Protein AF-A0A3E0WFJ9-F1 (afdb_monomer_lite)

Structure (mmCIF, N/CA/C/O backbone):
data_AF-A0A3E0WFJ9-F1
#
_entry.id   AF-A0A3E0WFJ9-F1
#
loop_
_atom_site.group_PDB
_atom_site.id
_atom_site.type_symbol
_atom_site.label_atom_id
_atom_site.label_alt_id
_atom_site.label_comp_id
_atom_site.label_asym_id
_atom_site.label_entity_id
_atom_site.label_seq_id
_atom_site.pdbx_PDB_ins_code
_atom_site.Cartn_x
_atom_site.Cartn_y
_atom_site.Cartn_z
_atom_site.occupancy
_atom_site.B_iso_or_equiv
_atom_site.auth_seq_id
_atom_site.auth_comp_id
_atom_site.auth_asym_id
_atom_site.auth_atom_id
_atom_site.pdbx_PDB_model_num
ATOM 1 N N . MET A 1 1 ? 66.680 16.643 -42.375 1.00 36.66 1 MET A N 1
ATOM 2 C CA . MET A 1 1 ? 66.357 17.247 -41.067 1.00 36.66 1 MET A CA 1
ATOM 3 C C . MET A 1 1 ? 64.948 17.826 -41.182 1.00 36.66 1 MET A C 1
ATOM 5 O O . MET A 1 1 ? 64.798 18.970 -41.574 1.00 36.66 1 MET A O 1
ATOM 9 N N . ILE A 1 2 ? 63.916 16.991 -41.005 1.00 39.47 2 ILE A N 1
ATOM 10 C CA . ILE A 1 2 ? 62.503 17.398 -41.115 1.00 39.47 2 ILE A CA 1
ATOM 11 C C . ILE A 1 2 ? 61.962 17.464 -39.686 1.00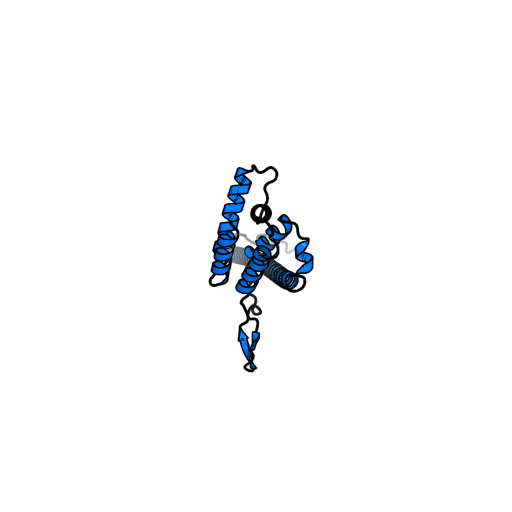 39.47 2 ILE 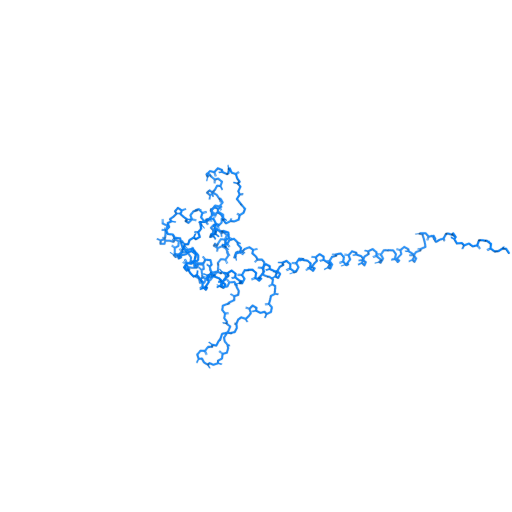A C 1
ATOM 13 O O . ILE A 1 2 ? 61.415 16.502 -39.159 1.00 39.47 2 ILE A O 1
ATOM 17 N N . GLN A 1 3 ? 62.235 18.583 -39.022 1.00 46.22 3 GLN A N 1
ATOM 18 C CA . GLN A 1 3 ? 61.393 19.071 -37.934 1.00 46.22 3 GLN A CA 1
ATOM 19 C C . GLN A 1 3 ? 60.364 20.020 -38.558 1.00 46.22 3 GLN A C 1
ATOM 21 O O . GLN A 1 3 ? 60.703 20.698 -39.522 1.00 46.22 3 GLN A O 1
ATOM 26 N N . GLN A 1 4 ? 59.174 20.101 -37.949 1.00 43.97 4 GLN A N 1
ATOM 27 C CA . GLN A 1 4 ? 57.951 20.808 -38.387 1.00 43.97 4 GLN A CA 1
ATOM 28 C C . GLN A 1 4 ? 57.045 19.889 -39.234 1.00 43.97 4 GLN A C 1
ATOM 30 O O . GLN A 1 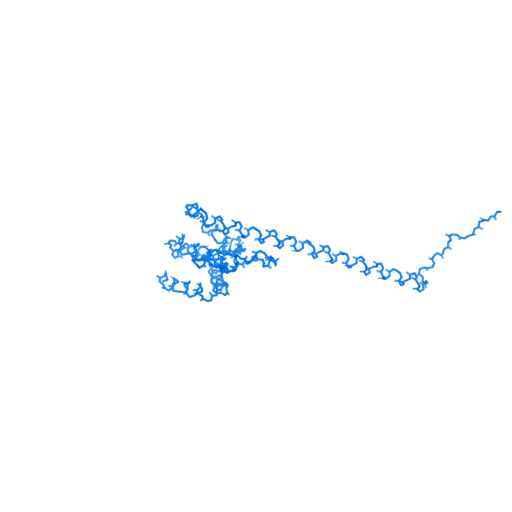4 ? 57.440 19.433 -40.294 1.00 43.97 4 GLN A O 1
ATOM 35 N N . SER A 1 5 ? 55.837 19.492 -38.826 1.00 37.53 5 SER A N 1
ATOM 36 C CA . SER A 1 5 ? 54.839 20.222 -38.042 1.00 37.53 5 SER A CA 1
ATOM 37 C C . SER A 1 5 ? 53.825 19.244 -37.430 1.00 37.53 5 SER A C 1
ATOM 39 O O . SER A 1 5 ? 52.915 18.788 -38.112 1.00 37.53 5 SER A O 1
ATOM 41 N N . TYR A 1 6 ? 53.950 18.947 -36.135 1.00 41.03 6 TYR A N 1
ATOM 42 C CA . TYR A 1 6 ? 52.874 18.351 -35.321 1.00 41.03 6 TYR A CA 1
ATOM 43 C C . TYR A 1 6 ? 52.354 19.368 -34.303 1.00 41.03 6 TYR A C 1
ATOM 45 O O . TYR A 1 6 ? 52.077 19.064 -33.147 1.00 41.03 6 TYR A O 1
ATOM 53 N N . SER A 1 7 ? 52.240 20.622 -34.721 1.00 46.94 7 SER A N 1
ATOM 54 C CA . SER A 1 7 ? 51.556 21.632 -33.938 1.00 46.94 7 SER A CA 1
ATOM 55 C C . SER A 1 7 ? 50.438 22.214 -34.781 1.00 46.94 7 SER A C 1
ATOM 57 O O . SER A 1 7 ? 50.586 22.460 -35.975 1.00 46.94 7 SER A O 1
ATOM 59 N N . ILE A 1 8 ? 49.323 22.482 -34.112 1.00 46.75 8 ILE A N 1
ATOM 60 C CA . ILE A 1 8 ? 48.147 23.177 -34.626 1.00 46.75 8 ILE A CA 1
ATOM 61 C C . ILE A 1 8 ? 47.097 22.274 -35.314 1.00 46.75 8 ILE A C 1
ATOM 63 O O . ILE A 1 8 ? 46.622 22.546 -36.416 1.00 46.75 8 ILE A O 1
ATOM 67 N N . PHE A 1 9 ? 46.578 21.289 -34.573 1.00 47.84 9 PHE A N 1
ATOM 68 C CA . PHE A 1 9 ? 45.157 20.937 -34.694 1.00 47.84 9 PHE A CA 1
ATOM 69 C C . PHE A 1 9 ? 44.349 22.171 -34.241 1.00 47.84 9 PHE A C 1
ATOM 71 O O . PHE A 1 9 ? 44.137 22.405 -33.049 1.00 47.84 9 PHE A O 1
ATOM 78 N N . ARG A 1 10 ? 43.999 23.061 -35.183 1.00 48.59 10 ARG A N 1
ATOM 79 C CA . ARG A 1 10 ? 43.244 24.289 -34.884 1.00 48.59 10 ARG A CA 1
ATOM 80 C C . ARG A 1 10 ? 41.864 23.894 -34.354 1.00 48.59 10 ARG A C 1
ATOM 82 O O . ARG A 1 10 ? 41.017 23.438 -35.113 1.00 48.59 10 ARG A O 1
ATOM 89 N N . ARG A 1 11 ? 41.602 24.174 -33.074 1.00 50.88 11 ARG A N 1
ATOM 90 C CA . ARG A 1 11 ? 40.283 24.050 -32.412 1.00 50.88 11 ARG A CA 1
ATOM 91 C C . ARG A 1 11 ? 39.138 24.838 -33.094 1.00 50.88 11 ARG A C 1
ATOM 93 O O . ARG A 1 11 ? 37.994 24.693 -32.688 1.00 50.88 11 ARG A O 1
ATOM 100 N N . ASN A 1 12 ? 39.426 25.624 -34.139 1.00 49.59 12 ASN A N 1
ATOM 101 C CA . ASN A 1 12 ? 38.478 26.474 -34.873 1.00 49.59 12 ASN A CA 1
ATOM 102 C C . ASN A 1 12 ? 38.196 26.024 -36.323 1.00 49.59 12 ASN A C 1
ATOM 104 O O . ASN A 1 12 ? 37.605 26.788 -37.083 1.00 49.59 12 ASN A O 1
ATOM 108 N N . VAL A 1 13 ? 38.600 24.818 -36.742 1.00 57.62 13 VAL A N 1
ATOM 109 C CA . VAL A 1 13 ? 38.160 24.280 -38.045 1.00 57.62 13 VAL A CA 1
ATOM 110 C C . VAL A 1 13 ? 36.696 23.825 -37.913 1.00 57.62 13 VAL A C 1
ATOM 112 O O . VAL A 1 13 ? 36.409 23.039 -37.007 1.00 57.62 13 VAL A O 1
ATOM 115 N N . PRO A 1 14 ? 35.767 24.266 -38.788 1.00 62.62 14 PRO A N 1
ATOM 116 C CA . PRO A 1 14 ? 34.336 23.952 -38.681 1.00 62.62 14 PRO A CA 1
ATOM 117 C C . PRO A 1 14 ? 34.036 22.456 -38.510 1.00 62.62 14 PRO A C 1
ATOM 119 O O . PRO A 1 14 ? 33.185 22.088 -37.705 1.00 62.62 14 PRO A O 1
ATOM 122 N N . ALA A 1 15 ? 34.797 21.594 -39.190 1.00 64.31 15 ALA A N 1
ATOM 123 C CA . ALA A 1 15 ? 34.674 20.141 -39.093 1.00 64.31 15 ALA A CA 1
ATOM 124 C C . ALA A 1 15 ? 35.053 19.580 -37.707 1.00 64.31 15 ALA A C 1
ATOM 126 O O . ALA A 1 15 ? 34.375 18.692 -37.200 1.00 64.31 15 ALA A O 1
ATOM 127 N N . VAL A 1 16 ? 36.090 20.125 -37.056 1.00 66.94 16 VAL A N 1
ATOM 128 C CA . VAL A 1 16 ? 36.518 19.705 -35.706 1.00 66.94 16 VAL A CA 1
ATOM 129 C C . VAL A 1 16 ? 35.499 20.154 -34.657 1.00 66.94 16 VAL A C 1
ATOM 131 O O . VAL A 1 16 ? 35.194 19.409 -33.730 1.00 66.94 16 VAL A O 1
ATOM 134 N N . ARG A 1 17 ? 34.915 21.347 -34.828 1.00 64.38 17 ARG A N 1
ATOM 135 C CA . ARG A 1 17 ? 33.847 21.852 -33.953 1.00 64.38 17 ARG A CA 1
ATOM 136 C C . ARG A 1 17 ? 32.567 21.026 -34.086 1.00 64.38 17 ARG A C 1
ATOM 138 O O . ARG A 1 17 ? 31.957 20.698 -33.075 1.00 64.38 17 ARG A O 1
ATOM 145 N N . LEU A 1 18 ? 32.194 20.663 -35.314 1.00 68.69 18 LEU A N 1
ATOM 146 C CA . LEU A 1 18 ? 31.042 19.807 -35.589 1.00 68.69 18 LEU A CA 1
ATOM 147 C C . LEU A 1 18 ? 31.228 18.407 -34.987 1.00 68.69 18 LEU A C 1
ATOM 149 O O . LEU A 1 18 ? 30.334 17.922 -34.304 1.00 68.69 18 LEU A O 1
ATOM 153 N N . ALA A 1 19 ? 32.401 17.792 -35.170 1.00 68.75 19 ALA A N 1
ATOM 154 C CA . ALA A 1 19 ? 32.720 16.495 -34.574 1.00 68.75 19 ALA A CA 1
ATOM 155 C C . ALA A 1 19 ? 3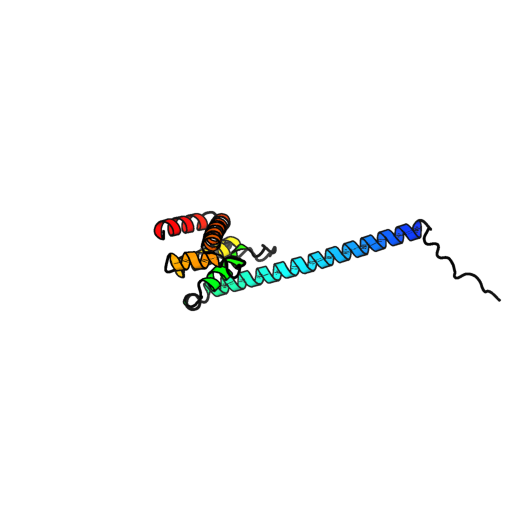2.681 16.532 -33.035 1.00 68.75 19 ALA A C 1
ATOM 157 O O . ALA A 1 19 ? 32.165 15.608 -32.413 1.00 68.75 19 ALA A O 1
ATOM 158 N N . HIS A 1 20 ? 33.164 17.618 -32.420 1.00 72.31 20 HIS A N 1
ATOM 159 C CA . HIS A 1 20 ? 33.112 17.807 -30.966 1.00 72.31 20 HIS A CA 1
ATOM 160 C C . HIS A 1 20 ? 31.678 17.943 -30.438 1.00 72.31 20 HIS A C 1
ATOM 162 O O . HIS A 1 20 ? 31.334 17.332 -29.431 1.00 72.31 20 HIS A O 1
ATOM 168 N N . GLU A 1 21 ? 30.821 18.704 -31.120 1.00 77.69 21 GLU A N 1
ATOM 169 C CA . GLU A 1 21 ? 29.407 18.845 -30.743 1.00 77.69 21 GLU A CA 1
ATOM 170 C C . GLU A 1 21 ? 28.609 17.549 -30.963 1.00 77.69 21 GLU A C 1
ATOM 172 O O . GLU A 1 21 ? 27.769 17.204 -30.133 1.00 77.69 21 GLU A O 1
ATOM 177 N N . ILE A 1 22 ? 28.908 16.783 -32.020 1.00 77.25 22 ILE A N 1
ATOM 178 C CA . ILE A 1 22 ? 28.348 15.436 -32.219 1.00 77.25 22 ILE A CA 1
ATOM 179 C C . ILE A 1 22 ? 28.798 14.503 -31.090 1.00 77.25 22 ILE A C 1
ATOM 181 O O . ILE A 1 22 ? 27.966 13.811 -30.511 1.00 77.25 22 ILE A O 1
ATOM 185 N N . GLY A 1 23 ? 30.085 14.526 -30.731 1.00 72.44 23 GLY A N 1
ATOM 186 C CA . GLY A 1 23 ? 30.631 13.728 -29.632 1.00 72.44 23 GLY A CA 1
ATOM 187 C C . GLY A 1 23 ? 29.964 14.039 -28.291 1.00 72.44 23 GLY A C 1
ATOM 188 O O . GLY A 1 23 ? 29.532 13.123 -27.600 1.00 72.44 23 GLY A O 1
ATOM 189 N N . LYS A 1 24 ? 29.787 15.323 -27.953 1.00 85.00 24 LYS A N 1
ATOM 190 C CA . LYS A 1 24 ? 29.065 15.740 -26.738 1.00 85.00 24 LYS A CA 1
ATOM 191 C C . LYS A 1 24 ? 27.617 15.266 -26.716 1.00 85.00 24 LYS A C 1
ATOM 193 O O . LYS A 1 24 ? 27.156 14.786 -25.690 1.00 85.00 24 LYS A O 1
ATOM 198 N N . ARG A 1 25 ? 26.898 15.404 -27.835 1.00 78.88 25 ARG A N 1
ATOM 199 C CA . ARG A 1 25 ? 25.506 14.940 -27.939 1.00 78.88 25 ARG A CA 1
ATOM 200 C C . ARG A 1 25 ? 25.410 13.421 -27.829 1.00 78.88 25 ARG A C 1
ATOM 202 O O . ARG A 1 25 ? 24.469 12.930 -27.223 1.00 78.88 25 ARG A O 1
ATOM 209 N N . GLY A 1 26 ? 26.383 12.696 -28.381 1.00 69.50 26 GLY A N 1
ATOM 210 C CA . GLY A 1 26 ? 26.488 11.246 -28.235 1.00 69.50 26 GLY A CA 1
ATOM 211 C C . GLY A 1 26 ? 26.705 10.824 -26.782 1.00 69.50 26 GLY A C 1
ATOM 212 O O . GLY A 1 26 ? 26.007 9.937 -26.310 1.00 69.50 26 GLY A O 1
ATOM 213 N N . ILE A 1 27 ? 27.607 11.496 -26.060 1.00 83.44 27 ILE A N 1
ATOM 214 C CA . ILE A 1 27 ? 27.834 11.245 -24.627 1.00 83.44 27 ILE A CA 1
ATOM 215 C C . ILE A 1 27 ? 26.568 11.546 -23.820 1.00 83.44 27 ILE A C 1
ATOM 217 O O . ILE A 1 27 ? 26.125 10.686 -23.072 1.00 83.44 27 ILE A O 1
ATOM 221 N N . ALA A 1 28 ? 25.931 12.698 -24.043 1.00 80.69 28 ALA A N 1
ATOM 222 C CA . ALA A 1 28 ? 24.693 13.052 -23.349 1.00 80.69 28 ALA A CA 1
ATOM 223 C C . ALA A 1 28 ? 23.568 12.030 -23.596 1.00 80.69 28 ALA A C 1
ATOM 225 O O . ALA A 1 28 ? 22.823 11.697 -22.681 1.00 80.69 28 ALA A O 1
ATOM 226 N N . LEU A 1 29 ? 23.452 11.500 -24.821 1.00 78.44 29 LEU A N 1
ATOM 227 C CA . LEU A 1 29 ? 22.480 10.453 -25.145 1.00 78.44 29 LEU A CA 1
ATOM 228 C C . LEU A 1 29 ? 22.773 9.145 -24.394 1.00 78.44 29 LEU A C 1
ATOM 230 O O . LEU A 1 29 ? 21.841 8.488 -23.942 1.00 78.44 29 LEU A O 1
ATOM 234 N N . LEU A 1 30 ? 24.048 8.768 -24.269 1.00 82.44 30 LEU A N 1
ATOM 235 C CA . LEU A 1 30 ? 24.455 7.582 -23.512 1.00 82.44 30 LEU A CA 1
ATOM 236 C C . LEU A 1 30 ? 24.190 7.756 -22.014 1.00 82.44 30 LEU A C 1
ATOM 238 O O . LEU A 1 30 ? 23.644 6.848 -21.404 1.00 82.44 30 LEU A O 1
ATOM 242 N N . GLU A 1 31 ? 24.480 8.932 -21.454 1.00 85.50 31 GLU A N 1
ATOM 243 C CA . GLU A 1 31 ? 24.159 9.262 -20.058 1.00 85.50 31 GLU A CA 1
ATOM 244 C C . GLU A 1 31 ? 22.648 9.158 -19.795 1.00 85.50 31 GLU A C 1
ATOM 246 O O . GLU A 1 31 ? 22.234 8.497 -18.848 1.00 85.50 31 GLU A O 1
ATOM 251 N N . HIS A 1 32 ? 21.808 9.699 -20.687 1.00 78.00 32 HIS A N 1
ATOM 252 C CA . HIS A 1 32 ? 20.348 9.566 -20.570 1.00 78.00 32 HIS A CA 1
ATOM 253 C C . HIS A 1 32 ? 19.876 8.112 -20.712 1.00 78.00 32 HIS A C 1
ATOM 255 O O . HIS A 1 32 ? 18.906 7.707 -20.072 1.00 78.00 32 HIS A O 1
ATOM 261 N N . ALA A 1 33 ? 20.527 7.317 -21.566 1.00 73.81 33 ALA A N 1
ATOM 262 C CA . ALA A 1 33 ? 20.199 5.905 -21.731 1.00 73.81 33 ALA A CA 1
ATOM 263 C C . ALA A 1 33 ? 20.570 5.085 -20.486 1.00 73.81 33 ALA A C 1
ATOM 265 O O . ALA A 1 33 ? 19.813 4.189 -20.108 1.00 73.81 33 ALA A O 1
ATOM 266 N N . ASP A 1 34 ? 21.692 5.404 -19.838 1.00 80.38 34 ASP A N 1
ATOM 267 C CA . ASP A 1 34 ? 22.095 4.787 -18.576 1.00 80.38 34 ASP A CA 1
ATOM 268 C C . ASP A 1 34 ? 21.141 5.185 -17.439 1.00 80.38 34 ASP A C 1
ATOM 270 O O . ASP A 1 34 ? 20.635 4.304 -16.748 1.00 80.38 34 ASP A O 1
ATOM 274 N N . GLU A 1 35 ? 20.791 6.468 -17.300 1.00 81.81 35 GLU A N 1
ATOM 275 C CA . GLU A 1 35 ? 19.786 6.932 -16.326 1.00 81.81 35 GLU A CA 1
ATOM 276 C C . GLU A 1 35 ? 18.428 6.242 -16.528 1.00 81.81 35 GLU A C 1
ATOM 278 O O . GLU A 1 35 ? 17.806 5.770 -15.572 1.00 81.81 35 GLU A O 1
ATOM 283 N N . PHE A 1 36 ? 17.984 6.123 -17.783 1.00 75.31 36 PHE A N 1
ATOM 284 C CA . PHE A 1 36 ? 16.764 5.397 -18.124 1.00 75.31 36 PHE A CA 1
ATOM 285 C C . PHE A 1 36 ? 16.861 3.913 -17.753 1.00 75.31 36 PHE A C 1
ATOM 287 O O . PHE A 1 36 ? 15.904 3.351 -17.218 1.00 75.31 36 PHE A O 1
ATOM 294 N N . ARG A 1 37 ? 18.003 3.265 -18.019 1.00 74.44 37 ARG A N 1
ATOM 295 C CA . ARG A 1 37 ? 18.223 1.854 -17.680 1.00 74.44 37 ARG A CA 1
ATOM 296 C C . ARG A 1 37 ? 18.151 1.627 -16.175 1.00 74.44 37 ARG A C 1
ATOM 298 O O . ARG A 1 37 ? 17.473 0.694 -15.757 1.00 74.44 37 ARG A O 1
ATOM 305 N N . GLU A 1 38 ? 18.831 2.451 -15.383 1.00 78.62 38 GLU A N 1
ATOM 306 C CA . GLU A 1 38 ? 18.813 2.339 -13.921 1.00 78.62 38 GLU A CA 1
ATOM 307 C C . GLU A 1 38 ? 17.394 2.561 -13.378 1.00 78.62 38 GLU A C 1
ATOM 309 O O . GLU A 1 38 ? 16.876 1.721 -12.646 1.00 78.62 38 GLU A O 1
ATOM 314 N N . SER A 1 39 ? 16.695 3.601 -13.849 1.00 73.06 39 SER A N 1
ATOM 315 C CA . SER A 1 39 ? 15.292 3.843 -13.485 1.00 73.06 39 SER A CA 1
ATOM 316 C C . SER A 1 39 ? 14.373 2.668 -13.852 1.00 73.06 39 SER A C 1
ATOM 318 O O . SER A 1 39 ? 13.492 2.282 -13.076 1.00 73.06 39 SER A O 1
ATOM 320 N N . TRP A 1 40 ? 14.583 2.053 -15.019 1.00 72.94 40 TRP A N 1
ATOM 321 C CA . TRP A 1 40 ? 13.823 0.880 -15.440 1.00 72.94 40 TRP A CA 1
ATOM 322 C C . TRP A 1 40 ? 14.113 -0.344 -14.560 1.00 72.94 40 TRP A C 1
ATOM 324 O O . TRP A 1 40 ? 13.173 -1.031 -14.155 1.00 72.94 40 TRP A O 1
ATOM 334 N N . LEU A 1 41 ? 15.382 -0.601 -14.222 1.00 74.75 41 LEU A N 1
ATOM 335 C CA . LEU A 1 41 ? 15.779 -1.692 -13.325 1.00 74.75 41 LEU A CA 1
ATOM 336 C C . LEU A 1 41 ? 15.167 -1.524 -11.930 1.00 74.75 41 LEU A C 1
ATOM 338 O O . LEU A 1 41 ? 14.561 -2.470 -11.421 1.00 74.75 41 LEU A O 1
ATOM 342 N N . ASP A 1 42 ? 15.236 -0.324 -11.356 1.00 76.19 42 ASP A N 1
ATOM 343 C CA . ASP A 1 42 ? 14.625 -0.007 -10.059 1.00 76.19 42 ASP A CA 1
ATOM 344 C C . ASP A 1 42 ? 13.112 -0.245 -10.073 1.00 76.19 42 ASP A C 1
ATOM 346 O O . ASP A 1 42 ? 12.538 -0.813 -9.135 1.00 76.19 42 ASP A O 1
ATOM 350 N N . THR A 1 43 ? 12.458 0.115 -11.179 1.00 70.38 43 THR A N 1
ATOM 351 C CA . THR A 1 43 ? 11.022 -0.108 -11.361 1.00 70.38 43 THR A CA 1
ATOM 352 C C . THR A 1 43 ? 10.693 -1.606 -11.425 1.00 70.38 43 THR A C 1
ATOM 354 O O . THR A 1 43 ? 9.722 -2.051 -10.811 1.00 70.38 43 THR A O 1
ATOM 357 N N . GLN A 1 44 ? 11.504 -2.411 -12.123 1.00 70.56 44 GLN A N 1
ATOM 358 C CA . GLN A 1 44 ? 11.312 -3.866 -12.209 1.00 70.56 44 GLN A CA 1
ATOM 359 C C . GLN A 1 44 ? 11.540 -4.567 -10.864 1.00 70.56 44 GLN A C 1
ATOM 361 O O . GLN A 1 44 ? 10.764 -5.450 -10.491 1.00 70.56 44 GLN A O 1
ATOM 366 N N . ILE A 1 45 ? 12.572 -4.167 -10.116 1.00 75.81 45 ILE A N 1
ATOM 367 C CA . ILE A 1 45 ? 12.849 -4.700 -8.774 1.00 75.81 45 ILE A CA 1
ATOM 368 C C . ILE A 1 45 ? 11.680 -4.390 -7.843 1.00 75.81 45 ILE A C 1
ATOM 370 O O . ILE A 1 45 ? 11.162 -5.291 -7.182 1.00 75.81 45 ILE A O 1
ATOM 374 N N . SER A 1 46 ? 11.218 -3.140 -7.844 1.00 69.94 46 SER A N 1
ATOM 375 C CA . SER A 1 46 ? 10.097 -2.714 -7.007 1.00 69.94 46 SER A CA 1
ATOM 376 C C . SER A 1 46 ? 8.813 -3.469 -7.370 1.00 69.94 46 SER A C 1
ATOM 378 O O . SER A 1 46 ? 8.101 -3.955 -6.491 1.00 69.94 46 SER A O 1
ATOM 380 N N . ALA A 1 47 ? 8.539 -3.657 -8.666 1.00 70.25 47 ALA A N 1
ATOM 381 C CA . ALA A 1 47 ? 7.395 -4.441 -9.128 1.00 70.25 47 ALA A CA 1
ATOM 382 C C . ALA A 1 47 ? 7.443 -5.902 -8.649 1.00 70.25 47 ALA A C 1
ATOM 384 O O . ALA A 1 47 ? 6.424 -6.436 -8.207 1.00 70.25 47 ALA A O 1
ATOM 385 N N . LYS A 1 48 ? 8.625 -6.532 -8.684 1.00 75.88 48 LYS A N 1
ATOM 386 C CA . LYS A 1 48 ? 8.833 -7.892 -8.166 1.00 75.88 48 LYS A CA 1
ATOM 387 C C . LYS A 1 48 ? 8.575 -7.973 -6.663 1.00 75.88 48 LYS A C 1
ATOM 389 O O . LYS A 1 48 ? 7.875 -8.878 -6.226 1.00 75.88 48 LYS A O 1
ATOM 394 N N . GLN A 1 49 ? 9.090 -7.017 -5.892 1.00 80.12 49 GLN A N 1
ATOM 395 C CA . GLN A 1 49 ? 8.897 -6.970 -4.439 1.00 80.12 49 GLN A CA 1
ATOM 396 C C . GLN A 1 49 ? 7.419 -6.843 -4.055 1.00 80.12 49 GLN A C 1
ATOM 398 O O . GLN A 1 49 ? 6.975 -7.499 -3.118 1.00 80.12 49 GLN A O 1
ATOM 403 N N . VAL A 1 50 ? 6.637 -6.051 -4.795 1.00 81.56 50 VAL A N 1
ATOM 404 C CA . VAL A 1 50 ? 5.184 -5.966 -4.579 1.00 81.56 50 VAL A CA 1
ATOM 405 C C . VAL A 1 50 ? 4.490 -7.284 -4.889 1.00 81.56 50 VAL A C 1
ATOM 407 O O . VAL A 1 50 ? 3.603 -7.683 -4.143 1.00 81.56 50 VAL A O 1
ATOM 410 N N . HIS A 1 51 ? 4.888 -7.978 -5.954 1.00 80.81 51 HIS A N 1
ATOM 411 C CA . HIS A 1 51 ? 4.319 -9.287 -6.267 1.00 80.81 51 HIS A CA 1
ATOM 412 C C . HIS A 1 51 ? 4.614 -10.306 -5.162 1.00 80.81 51 HIS A C 1
ATOM 414 O O . HIS A 1 51 ? 3.701 -10.957 -4.669 1.00 80.81 51 HIS A O 1
ATOM 420 N N . GLU A 1 52 ? 5.870 -10.375 -4.717 1.00 82.94 52 GLU A N 1
ATOM 421 C CA . GLU A 1 52 ? 6.287 -11.242 -3.613 1.00 82.94 52 GLU A CA 1
ATOM 422 C C . GLU A 1 52 ? 5.564 -10.892 -2.305 1.00 82.94 52 GLU A C 1
ATOM 424 O O . GLU A 1 52 ? 5.204 -11.791 -1.549 1.00 82.94 52 GLU A O 1
ATOM 429 N N . LEU A 1 53 ? 5.303 -9.605 -2.048 1.00 85.31 53 LEU A N 1
ATOM 430 C CA . LEU A 1 53 ? 4.509 -9.171 -0.900 1.00 85.31 53 LEU A CA 1
ATOM 431 C C . LEU A 1 53 ? 3.062 -9.662 -0.991 1.00 85.31 53 LEU A C 1
ATOM 433 O O . LEU A 1 53 ? 2.549 -10.188 -0.008 1.00 85.31 53 LEU A O 1
ATOM 437 N N . ILE A 1 54 ? 2.403 -9.493 -2.140 1.00 85.06 54 ILE A N 1
ATOM 438 C CA . ILE A 1 54 ? 1.024 -9.965 -2.338 1.00 85.06 54 ILE A CA 1
ATOM 439 C C . ILE A 1 54 ? 0.967 -11.482 -2.142 1.00 85.06 54 ILE A C 1
ATOM 441 O O . ILE A 1 54 ? 0.144 -11.966 -1.369 1.00 85.06 54 ILE A O 1
ATOM 445 N N . ASP A 1 55 ? 1.884 -12.221 -2.768 1.00 84.44 55 ASP A N 1
ATOM 446 C CA . ASP A 1 55 ? 1.955 -13.676 -2.634 1.00 84.44 55 ASP A CA 1
ATOM 447 C C . ASP A 1 55 ? 2.200 -14.097 -1.173 1.00 84.44 55 ASP A C 1
ATOM 449 O O . ASP A 1 55 ? 1.605 -15.060 -0.694 1.00 84.44 55 ASP A O 1
ATOM 453 N N . ALA A 1 56 ? 3.039 -13.368 -0.428 1.00 83.81 56 ALA A N 1
ATOM 454 C CA . ALA A 1 56 ? 3.277 -13.629 0.991 1.00 83.81 56 ALA A CA 1
ATOM 455 C C . ALA A 1 56 ? 2.038 -13.348 1.856 1.00 83.81 56 ALA A C 1
ATOM 457 O O . ALA A 1 56 ? 1.748 -14.126 2.769 1.00 83.81 56 ALA A O 1
ATOM 458 N N . ILE A 1 57 ? 1.299 -12.273 1.555 1.00 85.19 57 ILE A N 1
ATOM 459 C CA . ILE A 1 57 ? 0.043 -11.936 2.236 1.00 85.19 57 ILE A CA 1
ATOM 460 C C . ILE A 1 57 ? -0.986 -13.053 2.028 1.00 85.19 57 ILE A C 1
ATOM 462 O O . ILE A 1 57 ? -1.613 -13.502 2.986 1.00 85.19 57 ILE A O 1
ATOM 466 N N . GLU A 1 58 ? -1.117 -13.538 0.792 1.00 82.69 58 GLU A N 1
ATOM 467 C CA . GLU A 1 58 ? -2.043 -14.613 0.424 1.00 82.69 58 GLU A CA 1
ATOM 468 C C . GLU A 1 58 ? -1.626 -15.974 1.018 1.00 82.69 58 GLU A C 1
ATOM 470 O O . GLU A 1 58 ? -2.476 -16.750 1.459 1.00 82.69 58 GLU A O 1
ATOM 475 N N . ALA A 1 59 ? -0.325 -16.278 1.053 1.00 81.62 59 ALA A N 1
ATOM 476 C CA . ALA A 1 59 ? 0.183 -17.584 1.472 1.00 81.62 59 ALA A CA 1
ATOM 477 C C . ALA A 1 59 ? 0.254 -17.772 2.995 1.00 81.62 59 ALA A C 1
ATOM 479 O O . ALA A 1 59 ? 0.155 -18.907 3.469 1.00 81.62 59 ALA A O 1
ATOM 480 N N . GLN A 1 60 ? 0.465 -16.701 3.771 1.00 79.25 60 GLN A N 1
ATOM 481 C CA . GLN A 1 60 ? 0.665 -16.796 5.225 1.00 79.25 60 GLN A CA 1
ATOM 482 C C . GLN A 1 60 ? -0.221 -15.844 6.056 1.00 79.25 60 GLN A C 1
ATOM 484 O O . GLN A 1 60 ? 0.302 -15.061 6.857 1.00 79.25 60 GLN A O 1
ATOM 489 N N . PRO A 1 61 ? -1.562 -15.978 5.987 1.00 76.75 61 PRO A N 1
ATOM 490 C CA . PRO A 1 61 ? -2.511 -15.196 6.788 1.00 76.75 61 PRO A CA 1
ATOM 491 C C . PRO A 1 61 ? -2.186 -15.122 8.285 1.00 76.75 61 PRO A C 1
ATOM 493 O O . PRO A 1 61 ? -2.333 -14.078 8.914 1.00 76.75 61 PRO A O 1
ATOM 496 N N . SER A 1 62 ? -1.718 -16.227 8.872 1.00 78.44 62 SER A N 1
ATOM 497 C CA . SER A 1 62 ? -1.481 -16.337 10.314 1.00 78.44 62 SER A CA 1
ATOM 498 C C . SER A 1 62 ? -0.309 -15.498 10.817 1.00 78.44 62 SER A C 1
ATOM 500 O O . SER A 1 62 ? -0.313 -15.099 11.978 1.00 78.44 62 SER A O 1
ATOM 502 N N . VAL A 1 63 ? 0.702 -15.251 9.978 1.00 78.81 63 VAL A N 1
ATOM 503 C CA . VAL A 1 63 ? 1.881 -14.453 10.357 1.00 78.81 63 VAL A CA 1
ATOM 504 C C . VAL A 1 63 ? 1.508 -12.978 10.469 1.00 78.81 63 VAL A C 1
ATOM 506 O O . VAL A 1 63 ? 2.007 -12.277 11.348 1.00 78.81 63 VAL A O 1
ATOM 509 N N . LEU A 1 64 ? 0.573 -12.531 9.632 1.00 82.81 64 LEU A N 1
ATOM 510 C CA . LEU A 1 64 ? 0.124 -11.145 9.586 1.00 82.81 64 LEU A CA 1
ATOM 511 C C . LEU A 1 64 ? -0.584 -10.695 10.872 1.00 82.81 64 LEU A C 1
ATOM 513 O O . LEU A 1 64 ? -0.537 -9.516 11.204 1.00 82.81 64 LEU A O 1
ATOM 517 N N . ASN A 1 65 ? -1.144 -11.628 11.649 1.00 80.31 65 ASN A N 1
ATOM 518 C CA . ASN A 1 65 ? -1.747 -11.344 12.959 1.00 80.31 65 ASN A CA 1
ATOM 519 C C . ASN A 1 65 ? -0.740 -10.841 14.009 1.00 80.31 65 ASN A C 1
ATOM 521 O O . ASN A 1 65 ? -1.143 -10.344 15.057 1.00 80.31 65 ASN A O 1
ATOM 525 N N . TYR A 1 66 ? 0.562 -11.008 13.765 1.00 82.31 66 TYR A N 1
ATOM 526 C CA . TYR A 1 66 ? 1.625 -10.542 14.659 1.00 82.31 66 TYR A CA 1
ATOM 527 C C . TYR A 1 66 ? 2.287 -9.250 14.170 1.00 82.31 66 TYR A C 1
ATOM 529 O O . TYR A 1 66 ? 3.219 -8.756 14.809 1.00 82.31 66 TYR A O 1
ATOM 537 N N . CYS A 1 67 ? 1.851 -8.708 13.031 1.00 86.25 67 CYS A N 1
ATOM 538 C CA . CYS A 1 67 ? 2.389 -7.463 12.506 1.00 86.25 67 CYS A CA 1
ATOM 539 C C . CYS A 1 67 ? 1.946 -6.280 13.368 1.00 86.25 67 CYS A C 1
ATOM 541 O O . CYS A 1 67 ? 0.798 -6.184 13.787 1.00 86.25 67 CYS A O 1
ATOM 543 N N . THR A 1 68 ? 2.866 -5.345 13.604 1.00 89.50 68 THR A N 1
ATOM 544 C CA . THR A 1 68 ? 2.519 -4.080 14.255 1.00 89.50 68 THR A CA 1
ATOM 545 C C . THR A 1 68 ? 1.704 -3.191 13.309 1.00 89.50 68 THR A C 1
ATOM 547 O O . THR A 1 68 ? 1.872 -3.303 12.087 1.00 89.50 68 THR A O 1
ATOM 550 N N . PRO A 1 69 ? 0.915 -2.241 13.842 1.00 90.00 69 PRO A N 1
ATOM 551 C CA . PRO A 1 69 ? 0.235 -1.221 13.040 1.00 90.00 69 PRO A CA 1
ATOM 552 C C . PRO A 1 69 ? 1.179 -0.507 12.065 1.00 90.00 69 PRO A C 1
ATOM 554 O O . PRO A 1 69 ? 0.861 -0.330 10.891 1.00 90.00 69 PRO A O 1
ATOM 557 N N . GLU A 1 70 ? 2.399 -0.191 12.513 1.00 89.00 70 GLU A N 1
ATOM 558 C CA . GLU A 1 70 ? 3.442 0.378 11.656 1.00 89.00 70 GLU A CA 1
ATOM 559 C C . GLU A 1 70 ? 3.799 -0.532 10.473 1.00 89.00 70 GLU A C 1
ATOM 561 O O . GLU A 1 70 ? 3.928 -0.066 9.340 1.00 89.00 70 GLU A O 1
ATOM 566 N N . THR A 1 71 ? 3.966 -1.833 10.719 1.00 89.88 71 THR A N 1
ATOM 567 C CA . THR A 1 71 ? 4.315 -2.799 9.670 1.00 89.88 71 THR A CA 1
ATOM 568 C C . THR A 1 71 ? 3.197 -2.888 8.635 1.00 89.88 71 THR A C 1
ATOM 570 O O . THR A 1 71 ? 3.469 -2.869 7.436 1.00 89.88 71 THR A O 1
ATOM 573 N N . ILE A 1 72 ? 1.939 -2.916 9.086 1.00 89.44 72 ILE A N 1
ATOM 574 C CA . ILE A 1 72 ? 0.763 -2.921 8.209 1.00 89.44 72 ILE A CA 1
ATOM 575 C C . ILE A 1 72 ? 0.699 -1.630 7.382 1.00 89.44 72 ILE A C 1
ATOM 577 O O . ILE A 1 72 ? 0.572 -1.700 6.159 1.00 89.44 72 ILE A O 1
ATOM 581 N N . GLY A 1 73 ? 0.888 -0.463 8.007 1.00 90.25 73 GLY A N 1
ATOM 582 C CA . GLY A 1 73 ? 0.925 0.828 7.311 1.00 90.25 73 GLY A CA 1
ATOM 583 C C . GLY A 1 73 ? 2.020 0.896 6.241 1.00 90.25 73 GLY A C 1
ATOM 584 O O . GLY A 1 73 ? 1.776 1.341 5.118 1.00 90.25 73 GLY A O 1
ATOM 585 N N . ARG A 1 74 ? 3.213 0.360 6.529 1.00 89.56 74 ARG A N 1
ATOM 586 C CA . ARG A 1 74 ? 4.307 0.260 5.548 1.00 89.56 74 ARG A CA 1
ATOM 587 C C . ARG A 1 74 ? 3.980 -0.691 4.397 1.00 89.56 74 ARG A C 1
ATOM 589 O O . ARG A 1 74 ? 4.291 -0.362 3.255 1.00 89.56 74 ARG A O 1
ATOM 596 N N . MET A 1 75 ? 3.347 -1.835 4.665 1.00 90.44 75 MET A N 1
ATOM 597 C CA . MET A 1 75 ? 2.905 -2.758 3.611 1.00 90.44 75 MET A CA 1
ATOM 598 C C . MET A 1 75 ? 1.890 -2.087 2.681 1.00 90.44 75 MET A C 1
ATOM 600 O O . ME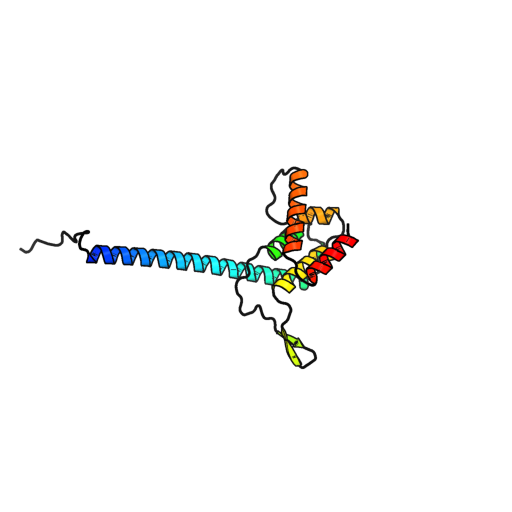T A 1 75 ? 2.079 -2.115 1.467 1.00 90.44 75 MET A O 1
ATOM 604 N N . ILE A 1 76 ? 0.883 -1.406 3.237 1.00 91.31 76 ILE A N 1
ATOM 605 C CA . ILE A 1 76 ? -0.107 -0.641 2.462 1.00 91.31 76 ILE A CA 1
ATOM 606 C C . ILE A 1 76 ? 0.581 0.453 1.637 1.00 91.31 76 ILE A C 1
ATOM 608 O O . ILE A 1 76 ? 0.314 0.588 0.445 1.00 91.31 76 ILE A O 1
ATOM 612 N N . TYR A 1 77 ? 1.533 1.182 2.226 1.00 89.88 77 TYR A N 1
ATOM 613 C CA . TYR A 1 77 ? 2.291 2.205 1.508 1.00 89.88 77 TYR A CA 1
ATOM 614 C C . TYR A 1 77 ? 3.037 1.639 0.291 1.00 89.88 77 TYR A C 1
ATOM 616 O O . TYR A 1 77 ? 2.967 2.235 -0.785 1.00 89.88 77 TYR A O 1
ATOM 624 N N . MET A 1 78 ? 3.711 0.489 0.423 1.00 86.38 78 MET A N 1
ATOM 625 C CA . MET A 1 78 ? 4.375 -0.172 -0.712 1.00 86.38 78 MET A CA 1
ATOM 626 C C . MET A 1 78 ? 3.355 -0.643 -1.756 1.00 86.38 78 MET A C 1
ATOM 628 O O . MET A 1 78 ? 3.529 -0.407 -2.953 1.00 86.38 78 MET A O 1
ATOM 632 N N . LEU A 1 79 ? 2.244 -1.237 -1.309 1.00 88.12 79 LEU A N 1
ATOM 633 C CA . LEU A 1 79 ? 1.155 -1.659 -2.188 1.00 88.12 79 LEU A CA 1
ATOM 634 C C . LEU A 1 79 ? 0.511 -0.490 -2.933 1.00 88.12 79 LEU A C 1
ATOM 636 O O . LEU A 1 79 ? 0.048 -0.716 -4.038 1.00 88.12 79 LEU A O 1
ATOM 640 N N . MET A 1 80 ? 0.529 0.740 -2.428 1.00 86.62 80 MET A N 1
ATOM 641 C CA . MET A 1 80 ? -0.018 1.905 -3.140 1.00 86.62 80 MET A CA 1
ATOM 642 C C . MET A 1 80 ? 1.011 2.612 -4.031 1.00 86.62 80 MET A C 1
ATOM 644 O O . MET A 1 80 ? 0.694 3.009 -5.147 1.00 86.62 80 MET A O 1
ATOM 648 N N . ASN A 1 81 ? 2.253 2.764 -3.562 1.00 81.00 81 ASN A N 1
ATOM 649 C CA . ASN A 1 81 ? 3.200 3.731 -4.136 1.00 81.00 81 ASN A CA 1
ATOM 650 C C . ASN A 1 81 ? 4.269 3.125 -5.054 1.00 81.00 81 ASN A C 1
ATOM 652 O O . ASN A 1 81 ? 5.045 3.859 -5.664 1.00 81.00 81 ASN A O 1
ATOM 656 N N . THR A 1 82 ? 4.342 1.802 -5.187 1.00 73.44 82 THR A N 1
ATOM 657 C CA . THR A 1 82 ? 5.248 1.192 -6.164 1.00 73.44 82 THR A CA 1
ATOM 658 C C . THR A 1 82 ? 4.716 1.365 -7.585 1.00 73.44 82 THR A C 1
ATOM 660 O O . THR A 1 82 ? 3.580 0.986 -7.877 1.00 73.44 82 THR A O 1
ATOM 663 N N . GLY A 1 83 ? 5.559 1.904 -8.469 1.00 60.62 83 GLY A N 1
ATOM 664 C CA . GLY A 1 83 ? 5.223 2.129 -9.870 1.00 60.62 83 GLY A CA 1
ATOM 665 C C . GLY A 1 83 ? 4.842 0.852 -10.624 1.00 60.62 83 GLY A C 1
ATOM 666 O O . GLY A 1 83 ? 5.352 -0.251 -10.371 1.00 60.62 83 GLY A O 1
ATOM 667 N N . ASP A 1 84 ? 3.957 1.028 -11.599 1.00 56.50 84 ASP A N 1
ATOM 668 C CA . ASP A 1 84 ? 3.572 0.002 -12.560 1.00 56.50 84 ASP A CA 1
ATOM 669 C C . ASP A 1 84 ? 4.702 -0.169 -13.575 1.00 56.50 84 ASP A C 1
ATOM 671 O O . ASP A 1 84 ? 4.656 0.309 -14.707 1.00 56.50 84 ASP A O 1
ATOM 675 N N . GLY A 1 85 ? 5.781 -0.830 -13.152 1.00 50.31 85 GLY A N 1
ATOM 676 C CA . GLY A 1 85 ? 6.753 -1.358 -14.098 1.00 50.31 85 GLY A CA 1
ATOM 677 C C . GLY A 1 85 ? 6.012 -2.212 -15.107 1.00 50.31 85 GLY A C 1
ATOM 678 O O . GLY A 1 85 ? 5.428 -3.219 -14.714 1.00 50.31 85 GLY A O 1
ATOM 679 N N . TRP A 1 86 ? 6.003 -1.780 -16.368 1.00 39.34 86 TRP A N 1
ATOM 680 C CA . TRP A 1 86 ? 5.341 -2.479 -17.463 1.00 39.34 86 TRP A CA 1
ATOM 681 C C . TRP A 1 86 ? 5.851 -3.924 -17.487 1.00 39.34 86 TRP A C 1
ATOM 683 O O . TRP A 1 86 ? 7.026 -4.163 -17.790 1.00 39.34 86 TRP A O 1
ATOM 693 N N . ASN A 1 87 ? 5.006 -4.883 -17.106 1.00 50.03 87 ASN A N 1
ATOM 694 C CA . ASN A 1 87 ? 5.343 -6.296 -17.134 1.00 50.03 87 ASN A CA 1
ATOM 695 C C . ASN A 1 87 ? 4.372 -7.005 -18.074 1.00 50.03 87 ASN A C 1
ATOM 697 O O . ASN A 1 87 ? 3.181 -7.119 -17.812 1.00 50.03 87 ASN A O 1
ATOM 701 N N . PHE A 1 88 ? 4.893 -7.568 -19.166 1.00 41.31 88 PHE A N 1
ATOM 702 C CA . PHE A 1 88 ? 4.116 -8.393 -20.108 1.00 41.31 88 PHE A CA 1
ATOM 703 C C . PHE A 1 88 ? 3.437 -9.608 -19.431 1.00 41.31 88 PHE A C 1
ATOM 705 O O . PHE A 1 88 ? 2.608 -10.278 -20.040 1.00 41.31 88 PHE A O 1
ATOM 712 N N . ARG A 1 89 ? 3.810 -9.903 -18.177 1.00 47.00 89 ARG A N 1
ATOM 713 C CA . ARG A 1 89 ? 3.266 -10.954 -17.307 1.00 47.00 89 ARG A CA 1
ATOM 714 C C . ARG A 1 89 ? 2.105 -10.504 -16.411 1.00 47.00 89 ARG A C 1
ATOM 716 O O . ARG A 1 89 ? 1.579 -11.339 -15.686 1.00 47.00 89 ARG A O 1
ATOM 723 N N . ASP A 1 90 ? 1.682 -9.241 -16.475 1.00 50.66 90 ASP A N 1
ATOM 724 C CA . ASP A 1 90 ? 0.563 -8.716 -15.670 1.00 50.66 90 ASP A CA 1
ATOM 725 C C . ASP A 1 90 ? -0.812 -9.251 -16.127 1.00 50.66 90 ASP A C 1
ATOM 727 O O . ASP A 1 90 ? -1.828 -9.039 -15.466 1.00 50.66 90 ASP A O 1
ATOM 731 N N . VAL A 1 91 ? -0.844 -9.999 -17.235 1.00 53.00 91 VAL A N 1
ATOM 732 C CA . VAL A 1 91 ? -1.975 -10.833 -17.647 1.00 53.00 91 VAL A CA 1
ATOM 733 C C . VAL A 1 91 ? -1.840 -12.202 -16.983 1.00 53.00 91 VAL A C 1
ATOM 735 O O . VAL A 1 91 ? -1.147 -13.091 -17.483 1.00 53.00 91 VAL A O 1
ATOM 738 N N . GLN A 1 92 ? -2.520 -12.389 -15.855 1.00 56.78 92 GLN A N 1
ATOM 739 C CA . GLN A 1 92 ? -2.693 -13.722 -15.291 1.00 56.78 92 GLN A CA 1
ATOM 740 C C . GLN A 1 92 ? -3.777 -14.438 -16.101 1.00 56.78 92 GLN A C 1
ATOM 742 O O . GLN A 1 92 ? -4.865 -13.906 -16.283 1.00 56.78 92 GLN A O 1
ATOM 747 N N . LEU A 1 93 ? -3.490 -15.626 -16.627 1.00 54.47 93 LEU A N 1
ATOM 748 C CA . LEU A 1 93 ? -4.499 -16.471 -17.264 1.00 54.47 93 LEU A CA 1
ATOM 749 C C . LEU A 1 93 ? -4.862 -17.585 -16.288 1.00 54.47 93 LEU A C 1
ATOM 751 O O . LEU A 1 93 ? -4.018 -18.421 -15.969 1.00 54.47 93 LEU A O 1
ATOM 755 N N . ILE A 1 94 ? -6.100 -17.587 -15.804 1.00 62.84 94 ILE A N 1
ATOM 756 C CA . ILE A 1 94 ? -6.621 -18.618 -14.905 1.00 62.84 94 ILE A CA 1
ATOM 757 C C . ILE A 1 94 ? -7.490 -19.613 -15.679 1.00 62.84 94 ILE A C 1
ATOM 759 O O . ILE A 1 94 ? -8.267 -19.212 -16.551 1.00 62.84 94 ILE A O 1
ATOM 763 N N . PRO A 1 95 ? -7.398 -20.918 -15.370 1.00 52.41 95 PRO A N 1
ATOM 764 C CA . PRO A 1 95 ? -8.313 -21.907 -15.922 1.00 52.41 95 PRO A CA 1
ATOM 765 C C . PRO A 1 95 ? -9.745 -21.604 -15.470 1.00 52.41 95 PRO A C 1
ATOM 767 O O . PRO A 1 95 ? -10.021 -21.570 -14.271 1.00 52.41 95 PRO A O 1
ATOM 770 N N . SER A 1 96 ? -10.667 -21.404 -16.413 1.00 64.25 96 SER A N 1
ATOM 771 C CA . SER A 1 96 ? -12.096 -21.352 -16.090 1.00 64.25 96 SER A CA 1
ATOM 772 C C . SER A 1 96 ? -12.716 -22.751 -16.122 1.00 64.25 96 SER A C 1
ATOM 774 O O . SER A 1 96 ? -12.214 -23.666 -16.779 1.00 64.25 96 SER A O 1
ATOM 776 N N . SER A 1 97 ? -13.873 -22.904 -15.477 1.00 58.88 97 SER A N 1
ATOM 777 C CA . SER A 1 97 ? -14.692 -24.126 -15.512 1.00 58.88 97 SER A CA 1
ATOM 778 C C . SER A 1 97 ? -15.130 -24.540 -16.927 1.00 58.88 97 SER A C 1
ATOM 780 O O . SER A 1 97 ? -15.518 -25.686 -17.135 1.00 58.88 97 SER A O 1
ATOM 782 N N . SER A 1 98 ? -15.029 -23.634 -17.907 1.00 69.25 98 SER A N 1
ATOM 783 C CA . SER A 1 98 ? -15.309 -23.887 -19.326 1.00 69.25 98 SER A CA 1
ATOM 784 C C . SER A 1 98 ? -14.110 -24.419 -20.128 1.00 69.25 98 SER A C 1
ATOM 786 O O . SER A 1 98 ? -14.244 -24.685 -21.319 1.00 69.25 98 SER A O 1
ATOM 788 N N . GLY A 1 99 ? -12.928 -24.550 -19.512 1.00 55.84 99 GLY A N 1
ATOM 789 C CA . GLY A 1 99 ? -11.687 -24.944 -20.194 1.00 55.84 99 GLY A CA 1
ATOM 790 C C . GLY A 1 99 ? -11.023 -23.826 -21.011 1.00 55.84 99 GLY A C 1
ATOM 791 O O . GLY A 1 99 ? -9.933 -24.025 -21.543 1.00 55.84 99 GLY A O 1
ATOM 792 N N . ILE A 1 100 ? -11.640 -22.643 -21.086 1.00 65.62 100 ILE A N 1
ATOM 793 C CA . ILE A 1 100 ? -11.063 -21.438 -21.693 1.00 65.62 100 ILE A CA 1
ATOM 794 C C . ILE A 1 100 ? -10.241 -20.696 -20.633 1.00 65.62 100 ILE A C 1
ATOM 796 O O . ILE A 1 100 ? -10.690 -20.538 -19.494 1.00 65.62 100 ILE A O 1
ATOM 800 N N . LEU A 1 101 ? -9.042 -20.240 -21.003 1.00 55.22 101 LEU A N 1
ATOM 801 C CA . LEU A 1 101 ? -8.227 -19.369 -20.158 1.00 55.22 101 LEU A CA 1
ATOM 802 C C . LEU A 1 101 ? -8.935 -18.020 -19.984 1.00 55.22 101 LEU A C 1
ATOM 804 O O . LEU A 1 101 ? -9.231 -17.341 -20.965 1.00 55.22 101 LEU A O 1
ATOM 808 N N . GLN A 1 102 ? -9.212 -17.645 -18.740 1.00 48.44 102 GLN A N 1
ATOM 809 C CA . GLN A 1 102 ? -9.808 -16.363 -18.387 1.00 48.44 102 GLN A CA 1
ATOM 810 C C . GLN A 1 102 ? -8.724 -15.415 -17.881 1.00 48.44 102 GLN A C 1
ATOM 812 O O . GLN A 1 102 ? -7.785 -15.842 -17.214 1.00 48.44 102 GLN A O 1
ATOM 817 N N . TYR A 1 103 ? -8.861 -14.126 -18.178 1.00 49.41 103 TYR A N 1
ATOM 818 C CA . TYR A 1 103 ? -8.053 -13.096 -17.536 1.00 49.41 103 TYR A CA 1
ATOM 819 C C . TYR A 1 103 ? -8.347 -13.099 -16.030 1.00 49.41 103 TYR A C 1
ATOM 821 O O . TYR A 1 103 ? -9.491 -12.921 -15.614 1.00 49.41 103 TYR A O 1
ATOM 829 N N . GLY A 1 104 ? -7.321 -13.369 -15.232 1.00 54.16 104 GLY A N 1
ATOM 830 C CA . GLY A 1 104 ? -7.329 -13.197 -13.789 1.00 54.16 104 GLY A CA 1
ATOM 831 C C . GLY A 1 104 ? -7.295 -11.730 -13.392 1.00 54.16 104 GLY A C 1
ATOM 832 O O . GLY A 1 104 ? -7.113 -10.870 -14.261 1.00 54.16 104 GLY A O 1
ATOM 833 N N . PRO A 1 105 ? -7.496 -11.446 -12.095 1.00 56.69 105 PRO A N 1
ATOM 834 C CA . PRO A 1 105 ? -7.512 -10.080 -11.613 1.00 56.69 105 PRO A CA 1
ATOM 835 C C . PRO A 1 105 ? -6.207 -9.383 -11.990 1.00 56.69 105 PRO A C 1
ATOM 837 O O . PRO A 1 105 ? -5.115 -9.937 -11.820 1.00 56.69 105 PRO A O 1
ATOM 840 N N . GLY A 1 106 ? -6.329 -8.177 -12.546 1.00 63.16 106 GLY A N 1
ATOM 841 C CA . GLY A 1 106 ? -5.170 -7.371 -12.916 1.00 63.16 106 GLY A CA 1
ATOM 842 C C . GLY A 1 106 ? -4.282 -7.092 -11.700 1.00 63.16 106 GLY A C 1
ATOM 843 O O . GLY A 1 106 ? -4.722 -7.171 -10.552 1.00 63.16 106 GLY A O 1
ATOM 844 N N . ARG A 1 107 ? -3.017 -6.726 -11.929 1.00 66.25 107 ARG A N 1
ATOM 845 C CA . ARG A 1 107 ? -2.070 -6.407 -10.845 1.00 66.25 107 ARG A CA 1
ATOM 846 C C . ARG A 1 107 ? -2.626 -5.371 -9.856 1.00 66.25 107 ARG A C 1
ATOM 848 O O . ARG A 1 107 ? -2.417 -5.531 -8.657 1.00 66.25 107 ARG A O 1
ATOM 855 N N . ASN A 1 108 ? -3.370 -4.370 -10.330 1.00 75.94 108 ASN A N 1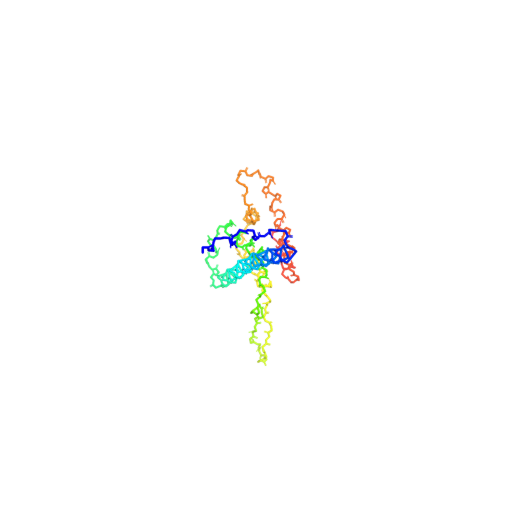
ATOM 856 C CA . ASN A 1 108 ? -4.027 -3.392 -9.458 1.00 75.94 108 ASN A CA 1
ATOM 857 C C . ASN A 1 108 ? -5.149 -4.019 -8.631 1.00 75.94 108 ASN A C 1
ATOM 859 O O . ASN A 1 108 ? -5.141 -3.861 -7.419 1.00 75.94 108 ASN A O 1
ATOM 863 N N . GLU A 1 109 ? -6.001 -4.856 -9.222 1.00 79.12 109 GLU A N 1
ATOM 864 C CA . GLU A 1 109 ? -7.047 -5.557 -8.469 1.00 79.12 109 GLU A CA 1
ATOM 865 C C . GLU A 1 109 ? -6.469 -6.452 -7.360 1.00 79.12 109 GLU A C 1
ATOM 867 O O . GLU A 1 109 ? -7.038 -6.507 -6.271 1.00 79.12 109 GLU A O 1
ATOM 872 N N . ARG A 1 110 ? -5.320 -7.110 -7.592 1.00 82.81 110 ARG A N 1
ATOM 873 C CA . ARG A 1 110 ? -4.611 -7.873 -6.544 1.00 82.81 110 ARG A CA 1
ATOM 874 C C . ARG A 1 110 ? -4.032 -6.970 -5.451 1.00 82.81 110 ARG A C 1
ATOM 876 O O . ARG A 1 110 ? -4.101 -7.330 -4.279 1.00 82.81 110 ARG A O 1
ATOM 883 N N . ARG A 1 111 ? -3.487 -5.799 -5.803 1.00 85.38 111 ARG A N 1
ATOM 884 C CA . ARG A 1 111 ? -2.998 -4.805 -4.823 1.00 85.38 111 ARG A CA 1
ATOM 885 C C . ARG A 1 111 ? -4.146 -4.277 -3.969 1.00 85.38 111 ARG A C 1
ATOM 887 O O . ARG A 1 111 ? -4.034 -4.262 -2.749 1.00 85.38 111 ARG A O 1
ATOM 894 N N . GLU A 1 112 ? -5.253 -3.902 -4.601 1.00 87.50 112 GLU A N 1
ATOM 895 C CA . GLU A 1 112 ? -6.466 -3.439 -3.929 1.00 87.50 112 GLU A CA 1
ATOM 896 C C . GLU A 1 112 ? -7.033 -4.526 -3.006 1.00 87.50 112 GLU A C 1
ATOM 898 O O . GLU A 1 112 ? -7.318 -4.253 -1.843 1.00 87.50 112 GLU A O 1
ATOM 903 N N . ALA A 1 113 ? -7.110 -5.778 -3.472 1.00 87.06 113 ALA A N 1
ATOM 904 C CA . ALA A 1 113 ? -7.553 -6.908 -2.656 1.00 87.06 113 ALA A CA 1
ATOM 905 C C . ALA A 1 113 ? -6.629 -7.169 -1.454 1.00 87.06 113 ALA A C 1
ATOM 907 O O . ALA A 1 113 ? -7.115 -7.421 -0.354 1.00 87.06 113 ALA A O 1
ATOM 908 N N . ALA A 1 114 ? -5.308 -7.068 -1.631 1.00 88.69 114 ALA A N 1
ATOM 909 C CA . ALA A 1 114 ? -4.355 -7.205 -0.533 1.00 88.69 114 ALA A CA 1
ATOM 910 C C . ALA A 1 114 ? -4.501 -6.071 0.497 1.00 88.69 114 ALA A C 1
ATOM 912 O O . ALA A 1 114 ? -4.488 -6.336 1.697 1.00 88.69 114 ALA A O 1
ATOM 913 N N . ILE A 1 115 ? -4.696 -4.822 0.054 1.00 91.44 115 ILE A N 1
ATOM 914 C CA . ILE A 1 115 ? -4.961 -3.683 0.951 1.00 91.44 115 ILE A CA 1
ATOM 915 C C . ILE A 1 115 ? -6.250 -3.917 1.743 1.00 91.44 115 ILE A C 1
ATOM 917 O O . ILE A 1 115 ? -6.247 -3.762 2.964 1.00 91.44 115 ILE A O 1
ATOM 921 N N . LEU A 1 116 ? -7.329 -4.335 1.075 1.00 91.44 116 LEU A N 1
ATOM 922 C CA . LEU A 1 116 ? -8.588 -4.671 1.741 1.00 91.44 116 LEU A CA 1
ATOM 923 C C . LEU A 1 116 ? -8.403 -5.786 2.762 1.00 91.44 116 LEU A C 1
ATOM 925 O O . LEU A 1 116 ? -8.871 -5.657 3.887 1.00 91.44 116 LEU A O 1
ATOM 929 N N . TYR A 1 117 ? -7.676 -6.845 2.409 1.00 90.44 117 TYR A N 1
ATOM 930 C CA . TYR A 1 117 ? -7.389 -7.935 3.332 1.00 90.44 117 TYR A CA 1
ATOM 931 C C . TYR A 1 117 ? -6.668 -7.429 4.591 1.00 90.44 117 TYR A C 1
ATOM 933 O O . TYR A 1 117 ? -7.103 -7.729 5.705 1.00 90.44 117 TYR A O 1
ATOM 941 N N . LEU A 1 118 ? -5.609 -6.626 4.422 1.00 90.25 118 LEU A N 1
ATOM 942 C CA . LEU A 1 118 ? -4.854 -6.048 5.536 1.00 90.25 118 LEU A CA 1
ATOM 943 C C . LEU A 1 118 ? -5.746 -5.176 6.432 1.00 90.25 118 LEU A C 1
ATOM 945 O O . LEU A 1 118 ? -5.657 -5.276 7.652 1.00 90.25 118 LEU A O 1
ATOM 949 N N . LEU A 1 119 ? -6.617 -4.352 5.845 1.00 90.50 119 LEU A N 1
ATOM 950 C CA . LEU A 1 119 ? -7.474 -3.428 6.592 1.00 90.50 119 LEU A CA 1
ATOM 951 C C . LEU A 1 119 ? -8.671 -4.117 7.253 1.00 90.50 119 LEU A C 1
ATOM 953 O O . LEU A 1 119 ? -8.989 -3.827 8.395 1.00 90.50 119 LEU A O 1
ATOM 957 N N . GLN A 1 120 ? -9.336 -5.039 6.569 1.00 89.25 120 GLN A N 1
ATOM 958 C CA . GLN A 1 120 ? -10.577 -5.636 7.065 1.00 89.25 120 GLN A CA 1
ATOM 959 C C . GLN A 1 120 ? -10.335 -6.827 7.989 1.00 89.25 120 GLN A C 1
ATOM 961 O O . GLN A 1 120 ? -11.155 -7.098 8.864 1.00 89.25 120 GLN A O 1
ATOM 966 N N . THR A 1 121 ? -9.230 -7.551 7.794 1.00 84.81 121 THR A N 1
ATOM 967 C CA . THR A 1 121 ? -8.969 -8.803 8.522 1.00 84.81 121 THR A CA 1
ATOM 968 C C . THR A 1 121 ? -8.064 -8.592 9.727 1.00 84.81 121 THR A C 1
ATOM 970 O O . THR A 1 121 ? -8.259 -9.238 10.753 1.00 84.81 121 THR A O 1
ATOM 973 N N . LEU A 1 122 ? -7.062 -7.713 9.613 1.00 85.25 122 LEU A N 1
ATOM 974 C CA . LEU A 1 122 ? -6.047 -7.548 10.660 1.00 85.25 122 LEU A CA 1
ATOM 975 C C . LEU A 1 122 ? -6.365 -6.410 11.625 1.00 85.25 122 LEU A C 1
ATOM 977 O O . LEU A 1 122 ? -5.849 -6.400 12.736 1.00 85.25 122 LEU A O 1
ATOM 981 N N . VAL A 1 123 ? -7.201 -5.454 11.220 1.00 88.06 123 VAL A N 1
ATOM 982 C CA . VAL A 1 123 ? -7.516 -4.293 12.049 1.00 88.06 123 VAL A CA 1
ATOM 983 C C . VAL A 1 123 ? -8.655 -4.630 12.993 1.00 88.06 123 VAL A C 1
ATOM 985 O O . VAL A 1 123 ? -9.786 -4.875 12.581 1.00 88.06 123 VAL A O 1
ATOM 988 N N . THR A 1 124 ? -8.360 -4.608 14.288 1.00 86.19 124 THR A N 1
ATOM 989 C CA . THR A 1 124 ? -9.306 -5.035 15.326 1.00 86.19 124 THR A CA 1
ATOM 990 C C . THR A 1 124 ? -9.999 -3.872 16.029 1.00 86.19 124 THR A C 1
ATOM 992 O O . THR A 1 124 ? -11.020 -4.062 16.691 1.00 86.19 124 THR A O 1
ATOM 995 N N . SER A 1 125 ? -9.461 -2.654 15.916 1.00 89.62 125 SER A N 1
ATOM 996 C CA . SER A 1 125 ? -9.996 -1.485 16.615 1.00 89.62 125 SER A CA 1
ATOM 997 C C . SER A 1 125 ? -9.796 -0.175 15.856 1.00 89.62 125 SER A C 1
ATOM 999 O O . SER A 1 125 ? -8.845 -0.015 15.094 1.00 89.62 125 SER A O 1
ATOM 1001 N N . LYS A 1 126 ? -10.651 0.816 16.138 1.00 89.69 126 LYS A N 1
ATOM 1002 C CA . LYS A 1 126 ? -10.534 2.185 15.597 1.00 89.69 126 LYS A CA 1
ATOM 1003 C C . LYS A 1 126 ? -9.175 2.825 15.893 1.00 89.69 126 LYS A C 1
ATOM 1005 O O . LYS A 1 126 ? -8.644 3.568 15.076 1.00 89.69 126 LYS A O 1
ATOM 1010 N N . ARG A 1 127 ? -8.604 2.530 17.066 1.00 89.44 127 ARG A N 1
ATOM 1011 C CA . ARG A 1 127 ? -7.280 3.028 17.459 1.00 89.44 127 ARG A CA 1
ATOM 1012 C C . ARG A 1 127 ? -6.180 2.428 16.590 1.00 89.44 127 ARG A C 1
ATOM 1014 O O . ARG A 1 127 ? -5.300 3.154 16.153 1.00 89.44 127 ARG A O 1
ATOM 1021 N N . GLU A 1 128 ? -6.248 1.124 16.355 1.00 89.94 128 GLU A N 1
ATOM 1022 C CA . GLU A 1 128 ? -5.299 0.418 15.497 1.00 89.94 128 GLU A CA 1
ATOM 1023 C C . GLU A 1 128 ? -5.402 0.893 14.047 1.00 89.94 128 GLU A C 1
ATOM 1025 O O . GLU A 1 128 ? -4.382 1.172 13.426 1.00 89.94 128 GLU A O 1
ATOM 1030 N N . TYR A 1 129 ? -6.623 1.092 13.543 1.00 92.00 129 TYR A N 1
ATOM 1031 C CA . TYR A 1 129 ? -6.852 1.689 12.229 1.00 92.00 129 TYR A CA 1
ATOM 1032 C C . TYR A 1 129 ? -6.182 3.063 12.101 1.00 92.00 129 TYR A C 1
ATOM 1034 O O . TYR A 1 129 ? -5.412 3.299 11.173 1.00 92.00 129 TYR A O 1
ATOM 1042 N N . GLN A 1 130 ? -6.413 3.949 13.074 1.00 91.25 130 GLN A N 1
ATOM 1043 C CA . GLN A 1 130 ? -5.796 5.274 13.112 1.00 91.25 130 GLN A CA 1
ATOM 1044 C C . GLN A 1 130 ? -4.262 5.191 13.122 1.00 91.25 130 GLN A C 1
ATOM 1046 O O . GLN A 1 130 ? -3.598 5.930 12.400 1.00 91.25 130 GLN A O 1
ATOM 1051 N N . GLU A 1 131 ? -3.696 4.282 13.915 1.00 90.25 131 GLU A N 1
ATOM 1052 C CA . GLU A 1 131 ? -2.249 4.084 14.004 1.00 90.25 131 GLU A CA 1
ATOM 1053 C C . GLU A 1 131 ? -1.664 3.575 12.679 1.00 90.25 131 GLU A C 1
ATOM 1055 O O . GLU A 1 131 ? -0.651 4.093 12.216 1.00 90.25 131 GLU A O 1
ATOM 1060 N N . ILE A 1 132 ? -2.335 2.635 12.007 1.00 92.12 132 ILE A N 1
ATOM 1061 C CA . ILE A 1 132 ? -1.948 2.175 10.665 1.00 92.12 132 ILE A CA 1
ATOM 1062 C C . ILE A 1 132 ? -1.903 3.352 9.692 1.00 92.12 132 ILE A C 1
ATOM 1064 O O . ILE A 1 132 ? -0.903 3.524 8.992 1.00 92.12 132 ILE A O 1
ATOM 1068 N N . LEU A 1 133 ? -2.945 4.188 9.677 1.00 92.69 133 LEU A N 1
ATOM 1069 C CA . LEU A 1 133 ? -3.006 5.360 8.806 1.00 92.69 133 LEU A CA 1
ATOM 1070 C C . LEU A 1 133 ? -1.881 6.363 9.097 1.00 92.69 133 LEU A C 1
ATOM 1072 O O . LEU A 1 133 ? -1.331 6.932 8.158 1.00 92.69 133 LEU A O 1
ATOM 1076 N N . GLU A 1 134 ? -1.476 6.559 10.356 1.00 90.25 134 GLU A N 1
ATOM 1077 C CA . GLU A 1 134 ? -0.322 7.409 10.709 1.00 90.25 134 GLU A CA 1
ATOM 1078 C C . GLU A 1 134 ? 1.005 6.906 10.112 1.00 90.25 134 GLU A C 1
ATOM 1080 O O . GLU A 1 134 ? 1.933 7.696 9.912 1.00 90.25 134 GLU A O 1
ATOM 1085 N N . HIS A 1 135 ? 1.094 5.607 9.821 1.00 89.31 135 HIS A N 1
ATOM 1086 C CA . HIS A 1 135 ? 2.298 4.928 9.345 1.00 89.31 135 HIS A CA 1
ATOM 1087 C C . HIS A 1 135 ? 2.312 4.630 7.841 1.00 89.31 135 HIS A C 1
ATOM 1089 O O . HIS A 1 135 ? 3.275 4.044 7.338 1.00 89.31 135 HIS A O 1
ATOM 1095 N N . ILE A 1 136 ? 1.291 5.060 7.097 1.00 87.00 136 ILE A N 1
ATOM 1096 C CA . ILE A 1 136 ? 1.322 5.021 5.634 1.00 87.00 136 ILE A CA 1
ATOM 1097 C C . ILE A 1 136 ? 2.233 6.162 5.154 1.00 87.00 136 ILE A C 1
ATOM 1099 O O . ILE A 1 136 ? 1.857 7.331 5.109 1.00 87.00 136 ILE A O 1
ATOM 1103 N N . GLY A 1 137 ? 3.483 5.816 4.843 1.00 79.62 137 GLY A N 1
ATOM 1104 C CA . GLY A 1 137 ? 4.484 6.737 4.306 1.00 79.62 137 GLY A CA 1
ATOM 1105 C C . GLY A 1 137 ? 5.482 7.288 5.331 1.00 79.62 137 GLY A C 1
ATOM 1106 O O . GLY A 1 137 ? 5.639 6.745 6.427 1.00 79.62 137 GLY A O 1
ATOM 1107 N N . PRO A 1 138 ? 6.242 8.337 4.962 1.00 77.44 138 PRO A N 1
ATOM 1108 C CA . PRO A 1 138 ? 7.305 8.873 5.804 1.00 77.44 138 PRO A CA 1
ATOM 1109 C C . PRO A 1 138 ? 6.758 9.390 7.137 1.00 77.44 138 PRO A C 1
ATOM 1111 O O . PRO A 1 138 ? 5.874 10.247 7.165 1.00 77.44 138 PRO A O 1
ATOM 1114 N N . VAL A 1 139 ? 7.314 8.906 8.248 1.00 77.06 139 VAL A N 1
ATOM 1115 C CA . VAL A 1 139 ? 6.969 9.358 9.603 1.00 77.06 139 VAL A CA 1
ATOM 1116 C C . VAL A 1 139 ? 7.907 10.488 10.012 1.00 77.06 139 VAL A C 1
ATOM 1118 O O . VAL A 1 139 ? 9.121 10.389 9.846 1.00 77.06 139 VAL A O 1
ATOM 1121 N N . THR A 1 140 ? 7.351 11.559 10.577 1.00 76.12 140 THR A N 1
ATOM 1122 C CA . THR A 1 140 ? 8.136 12.676 11.119 1.00 76.12 140 THR A CA 1
ATOM 1123 C C . THR A 1 140 ? 8.378 12.432 12.612 1.00 76.12 140 THR A C 1
ATOM 1125 O O . THR A 1 140 ? 7.407 12.417 13.375 1.00 76.12 140 THR A O 1
ATOM 1128 N N . PRO A 1 141 ? 9.630 12.230 13.066 1.00 76.12 141 PRO A N 1
ATOM 1129 C CA . PRO A 1 141 ? 9.917 12.053 14.487 1.00 76.12 141 PRO A CA 1
ATOM 1130 C C . PRO A 1 141 ? 9.483 13.285 15.288 1.00 76.12 141 PRO A C 1
ATOM 1132 O O . PRO A 1 141 ? 9.786 14.411 14.903 1.00 76.12 141 PRO A O 1
ATOM 1135 N N . GLY A 1 142 ? 8.778 13.077 16.402 1.00 78.25 142 GLY A N 1
ATOM 1136 C CA . GLY A 1 142 ? 8.310 14.171 17.262 1.00 78.25 142 GLY A CA 1
ATOM 1137 C C . GLY A 1 142 ? 7.087 14.937 16.744 1.00 78.25 142 GLY A C 1
ATOM 1138 O O . GLY A 1 142 ? 6.784 15.994 17.290 1.00 78.25 142 GLY A O 1
ATOM 1139 N N . ALA A 1 143 ? 6.384 14.420 15.729 1.00 82.25 143 ALA A N 1
ATOM 1140 C CA . ALA A 1 143 ? 5.141 15.017 15.243 1.00 82.25 143 ALA A CA 1
ATOM 1141 C C . ALA A 1 143 ? 4.102 15.174 16.364 1.00 82.25 143 ALA A C 1
ATOM 1143 O O . ALA A 1 143 ? 3.876 14.267 17.173 1.00 82.25 143 ALA A O 1
ATOM 1144 N N . SER A 1 144 ? 3.438 16.325 16.370 1.00 88.56 144 SER A N 1
ATOM 1145 C CA . SER A 1 144 ? 2.300 16.611 17.236 1.00 88.56 144 SER A CA 1
ATOM 1146 C C . SER A 1 144 ? 1.106 15.701 16.920 1.00 88.56 144 SER A C 1
ATOM 1148 O O . SER A 1 144 ? 0.986 15.139 15.828 1.00 88.56 144 SER A O 1
ATOM 1150 N N . ALA A 1 145 ? 0.176 15.582 17.872 1.00 85.62 145 ALA A N 1
ATOM 1151 C CA . ALA A 1 145 ? -1.057 14.816 17.677 1.00 85.62 145 ALA A CA 1
ATOM 1152 C C . ALA A 1 145 ? -1.881 15.328 16.478 1.00 85.62 145 ALA A C 1
ATOM 1154 O O . ALA A 1 145 ? -2.454 14.533 15.739 1.00 85.62 145 ALA A O 1
ATOM 1155 N N . THR A 1 146 ? -1.888 16.642 16.241 1.00 87.31 146 THR A N 1
ATOM 1156 C CA . THR A 1 146 ? -2.591 17.253 15.105 1.00 87.31 146 THR A CA 1
ATOM 1157 C C . THR A 1 146 ? -1.953 16.875 13.768 1.00 87.31 146 THR A C 1
ATOM 1159 O O . THR A 1 146 ? -2.655 16.528 12.826 1.00 87.31 146 THR A O 1
ATOM 1162 N N . GLU A 1 147 ? -0.621 16.881 13.672 1.00 86.81 147 GLU A N 1
ATOM 1163 C CA . GLU A 1 147 ? 0.083 16.475 12.445 1.00 86.81 147 GLU A CA 1
ATOM 1164 C C . GLU A 1 147 ? -0.111 14.990 12.130 1.00 86.81 147 GLU A C 1
ATOM 1166 O O . GLU A 1 147 ? -0.169 14.604 10.964 1.00 86.81 147 GLU A O 1
ATOM 1171 N N . LYS A 1 148 ? -0.210 14.152 13.164 1.00 86.69 148 LYS A N 1
ATOM 1172 C CA . LYS A 1 148 ? -0.542 12.731 13.031 1.00 86.69 148 LYS A CA 1
ATOM 1173 C C . LYS A 1 148 ? -1.965 12.529 12.513 1.00 86.69 148 LYS A C 1
ATOM 1175 O O . LYS A 1 148 ? -2.149 11.797 11.546 1.00 86.69 148 LYS A O 1
ATOM 1180 N N . ALA A 1 149 ? -2.940 13.233 13.088 1.00 86.38 149 ALA A N 1
ATOM 1181 C CA . ALA A 1 149 ? -4.333 13.171 12.654 1.00 86.38 149 ALA A CA 1
ATOM 1182 C C . ALA A 1 149 ? -4.506 13.620 11.193 1.00 86.38 149 ALA A C 1
ATOM 1184 O O . ALA A 1 149 ? -5.089 12.890 10.397 1.00 86.38 149 ALA A O 1
ATOM 1185 N N . ASN A 1 150 ? -3.913 14.757 10.814 1.00 88.62 150 ASN A N 1
ATOM 1186 C CA . ASN A 1 150 ? -3.976 15.263 9.438 1.00 88.62 150 ASN A CA 1
ATOM 1187 C C . ASN A 1 150 ? -3.330 14.295 8.434 1.00 88.62 150 ASN A C 1
ATOM 1189 O O . ASN A 1 150 ? -3.802 14.143 7.310 1.00 88.62 150 ASN A O 1
ATOM 1193 N N . ARG A 1 151 ? -2.237 13.632 8.829 1.00 88.50 151 ARG A N 1
ATOM 1194 C CA . ARG A 1 151 ? -1.570 12.623 7.998 1.00 88.50 151 ARG A CA 1
ATOM 1195 C C . ARG A 1 151 ? -2.446 11.393 7.814 1.00 88.50 151 ARG A C 1
ATOM 1197 O O . ARG A 1 151 ? -2.573 10.913 6.696 1.00 88.50 151 ARG A O 1
ATOM 1204 N N . ALA A 1 152 ? -3.064 10.916 8.889 1.00 89.50 152 ALA A N 1
ATOM 1205 C CA . ALA A 1 152 ? -3.982 9.791 8.819 1.00 89.50 152 ALA A CA 1
ATOM 1206 C C . ALA A 1 152 ? -5.175 10.091 7.896 1.00 89.50 152 ALA A C 1
ATOM 1208 O O . ALA A 1 152 ? -5.514 9.263 7.057 1.00 89.50 152 ALA A O 1
ATOM 1209 N N . GLU A 1 153 ? -5.750 11.294 7.980 1.00 90.69 153 GLU A N 1
ATOM 1210 C CA . GLU A 1 153 ? -6.828 11.738 7.086 1.00 90.69 153 GLU A CA 1
ATOM 1211 C C . GLU A 1 153 ? -6.376 11.778 5.618 1.00 90.69 153 GLU A C 1
ATOM 1213 O O . GLU A 1 153 ? -7.038 11.214 4.745 1.00 90.69 153 GLU A O 1
ATOM 1218 N N . ALA A 1 154 ? -5.206 12.365 5.343 1.00 90.62 154 ALA A N 1
ATOM 1219 C CA . ALA A 1 154 ? -4.636 12.387 3.998 1.00 90.62 154 ALA A CA 1
ATOM 1220 C C . ALA A 1 154 ? -4.385 10.970 3.455 1.00 90.62 154 ALA A C 1
ATOM 1222 O O . ALA A 1 154 ? -4.669 10.690 2.293 1.00 90.62 154 ALA A O 1
ATOM 1223 N N . ASN A 1 155 ? -3.895 10.062 4.298 1.00 92.38 155 ASN A N 1
ATOM 1224 C CA . ASN A 1 155 ? -3.619 8.680 3.920 1.00 92.38 155 ASN A CA 1
ATOM 1225 C C . ASN A 1 155 ? -4.899 7.868 3.692 1.00 92.38 155 ASN A C 1
ATOM 1227 O O . ASN A 1 155 ? -4.944 7.054 2.771 1.00 92.38 155 ASN A O 1
ATOM 1231 N N . GLN A 1 156 ? -5.963 8.122 4.456 1.00 92.19 156 GLN A N 1
ATOM 1232 C CA . GLN A 1 156 ? -7.275 7.541 4.176 1.00 92.19 156 GLN A CA 1
ATOM 1233 C C . GLN A 1 156 ? -7.802 8.002 2.814 1.00 92.19 156 GLN A C 1
ATOM 1235 O O . GLN A 1 156 ? -8.306 7.184 2.044 1.00 92.19 156 GLN A O 1
ATOM 1240 N N . GLN A 1 157 ? -7.648 9.289 2.487 1.00 90.50 157 GLN A N 1
ATOM 1241 C CA . GLN A 1 157 ? -8.027 9.795 1.170 1.00 90.50 157 GLN A CA 1
ATOM 1242 C C . GLN A 1 157 ? -7.196 9.143 0.055 1.00 90.50 157 GLN A C 1
ATOM 1244 O O . GLN A 1 157 ? -7.751 8.753 -0.967 1.00 90.50 157 GLN A O 1
ATOM 1249 N N . GLN A 1 158 ? -5.894 8.930 0.268 1.00 90.12 158 GLN A N 1
ATOM 1250 C CA . GLN A 1 158 ? -5.056 8.212 -0.697 1.00 90.12 158 GLN A CA 1
ATOM 1251 C C . GLN A 1 158 ? -5.513 6.767 -0.924 1.00 90.12 158 GLN A C 1
ATOM 1253 O O . GLN A 1 158 ? -5.531 6.321 -2.068 1.00 90.12 158 GLN A O 1
ATOM 1258 N N . ILE A 1 159 ? -5.915 6.039 0.126 1.00 90.44 159 ILE A N 1
ATOM 1259 C CA . ILE A 1 159 ? -6.499 4.696 -0.032 1.00 90.44 159 ILE A CA 1
ATOM 1260 C C . ILE A 1 159 ? -7.786 4.785 -0.861 1.00 90.44 159 ILE A C 1
ATOM 1262 O O . ILE A 1 159 ? -7.963 4.027 -1.811 1.00 90.44 159 ILE A O 1
ATOM 1266 N N . MET A 1 160 ? -8.667 5.738 -0.547 1.00 89.19 160 MET A N 1
ATOM 1267 C CA . MET A 1 160 ? -9.917 5.954 -1.284 1.00 89.19 160 MET A CA 1
ATOM 1268 C C . MET A 1 160 ? -9.701 6.268 -2.767 1.00 89.19 160 MET A C 1
ATOM 1270 O O . MET A 1 160 ? -10.527 5.879 -3.595 1.00 89.19 160 MET A O 1
ATOM 1274 N N . ASP A 1 161 ? -8.636 6.990 -3.100 1.00 87.12 161 ASP A N 1
ATOM 1275 C CA . ASP A 1 161 ? -8.292 7.348 -4.476 1.00 87.12 161 ASP A CA 1
ATOM 1276 C C . ASP A 1 161 ? -7.586 6.202 -5.215 1.00 87.12 161 ASP A C 1
ATOM 1278 O O . ASP A 1 161 ? -7.703 6.107 -6.435 1.00 87.12 161 ASP A O 1
ATOM 1282 N N . PHE A 1 162 ? -6.885 5.328 -4.486 1.00 86.06 162 PHE A N 1
ATOM 1283 C CA . PHE A 1 162 ? -6.216 4.150 -5.037 1.00 86.06 162 PHE A CA 1
ATOM 1284 C C . PHE A 1 162 ? -7.191 3.015 -5.367 1.00 86.06 162 PHE A C 1
ATOM 1286 O O . PHE A 1 162 ? -7.041 2.361 -6.395 1.00 86.06 162 PHE A O 1
ATOM 1293 N N . LEU A 1 163 ? -8.170 2.760 -4.495 1.00 87.06 163 LEU A N 1
ATOM 1294 C CA . LEU A 1 163 ? -9.173 1.719 -4.713 1.00 87.06 163 LEU A CA 1
ATOM 1295 C C . LEU A 1 163 ? -10.158 2.139 -5.811 1.00 87.06 163 LEU A C 1
ATOM 1297 O O . LEU A 1 163 ? -10.641 3.275 -5.808 1.00 87.06 163 LEU A O 1
ATOM 1301 N N . ASP A 1 164 ? -10.556 1.205 -6.676 1.00 83.50 164 ASP A N 1
ATOM 1302 C CA . ASP A 1 164 ? -11.544 1.466 -7.727 1.00 83.50 164 ASP A CA 1
ATOM 1303 C C . ASP A 1 164 ? -12.722 0.474 -7.681 1.00 83.50 164 ASP A C 1
ATOM 1305 O O . ASP A 1 164 ? -12.726 -0.540 -6.979 1.00 83.50 164 ASP A O 1
ATOM 1309 N N . GLY A 1 165 ? -13.799 0.809 -8.391 1.00 86.56 165 GLY A N 1
ATOM 1310 C CA . GLY A 1 165 ? -14.885 -0.100 -8.721 1.00 86.56 165 GLY A CA 1
ATOM 1311 C C . GLY A 1 165 ? -15.497 -0.815 -7.517 1.00 86.56 165 GLY A C 1
ATOM 1312 O O . GLY A 1 165 ? -16.227 -0.222 -6.718 1.00 86.56 165 GLY A O 1
ATOM 1313 N N . ARG A 1 166 ? -15.296 -2.136 -7.451 1.00 86.12 166 ARG A N 1
ATOM 1314 C CA . ARG A 1 166 ? -15.873 -2.994 -6.409 1.00 86.12 166 ARG A CA 1
ATOM 1315 C C . ARG A 1 166 ? -15.152 -2.806 -5.077 1.00 86.12 166 ARG A C 1
ATOM 1317 O O . ARG A 1 166 ? -15.829 -2.676 -4.062 1.00 86.12 166 ARG A O 1
ATOM 1324 N N . GLN A 1 167 ? -13.828 -2.760 -5.095 1.00 86.81 167 GLN A N 1
ATOM 1325 C CA . GLN A 1 167 ? -12.972 -2.702 -3.919 1.00 86.81 167 GLN A CA 1
ATOM 1326 C C . GLN A 1 167 ? -13.184 -1.395 -3.157 1.00 86.81 167 GLN A C 1
ATOM 1328 O O . GLN A 1 167 ? -13.324 -1.407 -1.937 1.00 86.81 167 GLN A O 1
ATOM 1333 N N . LYS A 1 168 ? -13.339 -0.277 -3.877 1.00 89.50 168 LYS A N 1
ATOM 1334 C CA . LYS A 1 168 ? -13.706 1.009 -3.268 1.00 89.50 168 LYS A CA 1
ATOM 1335 C C . LYS A 1 168 ? -15.049 0.951 -2.541 1.00 89.50 168 LYS A C 1
ATOM 1337 O O . LYS A 1 168 ? -15.164 1.444 -1.425 1.00 89.50 168 LYS A O 1
ATOM 1342 N N . ARG A 1 169 ? -16.072 0.341 -3.152 1.00 89.25 169 ARG A N 1
ATOM 1343 C CA . ARG A 1 169 ? -17.397 0.192 -2.517 1.00 89.25 169 ARG A CA 1
ATOM 1344 C C . ARG A 1 169 ? -17.334 -0.685 -1.270 1.00 89.25 169 ARG A C 1
ATOM 1346 O O . ARG A 1 169 ? -17.969 -0.365 -0.274 1.00 89.25 169 ARG A O 1
ATOM 1353 N N . GLU A 1 170 ? -16.569 -1.768 -1.337 1.00 91.44 170 GLU A N 1
ATOM 1354 C CA . GLU A 1 170 ? -16.361 -2.684 -0.216 1.00 91.44 170 GLU A CA 1
ATOM 1355 C C . GLU A 1 170 ? -15.638 -1.996 0.947 1.00 91.44 170 GLU A C 1
ATOM 1357 O O . GLU A 1 170 ? -16.053 -2.126 2.096 1.00 91.44 170 GLU A O 1
ATOM 1362 N N . PHE A 1 171 ? -14.623 -1.185 0.645 1.00 91.75 171 PHE A N 1
ATOM 1363 C CA . PHE A 1 171 ? -13.929 -0.377 1.642 1.00 91.75 171 PHE A CA 1
ATOM 1364 C C . PHE A 1 171 ? -14.837 0.657 2.308 1.00 91.75 171 PHE A C 1
ATOM 1366 O O . PHE A 1 171 ? -14.827 0.768 3.529 1.00 91.75 171 PHE A O 1
ATOM 1373 N N . VAL A 1 172 ? -15.644 1.385 1.528 1.00 91.50 172 VAL A N 1
ATOM 1374 C CA . VAL A 1 172 ? -16.590 2.376 2.068 1.00 91.50 172 VAL A CA 1
ATOM 1375 C C . VAL A 1 172 ? -17.622 1.712 2.971 1.00 91.50 172 VAL A C 1
ATOM 1377 O O . VAL A 1 172 ? -17.835 2.185 4.080 1.00 91.50 172 VAL A O 1
ATOM 1380 N N . SER A 1 173 ? -18.211 0.595 2.535 1.00 91.44 173 SER A N 1
ATOM 1381 C CA . SER A 1 173 ? -19.169 -0.156 3.354 1.00 91.44 173 SER A CA 1
ATOM 1382 C C . SER A 1 173 ? -18.538 -0.621 4.665 1.00 91.44 173 SER A C 1
ATOM 1384 O O . SER A 1 173 ? -19.134 -0.462 5.723 1.00 91.44 173 SER A O 1
ATOM 1386 N N . TRP A 1 174 ? -17.317 -1.161 4.608 1.00 92.50 174 TRP A N 1
ATOM 1387 C CA . TRP A 1 174 ? -16.595 -1.561 5.811 1.00 92.50 174 TRP A CA 1
ATOM 1388 C C . TRP A 1 174 ? -16.305 -0.368 6.727 1.00 92.50 174 TRP A C 1
ATOM 1390 O O . TRP A 1 174 ? -16.498 -0.478 7.931 1.00 92.50 174 TRP A O 1
ATOM 1400 N N . LEU A 1 175 ? -15.889 0.779 6.181 1.00 88.50 175 LEU A N 1
ATOM 1401 C CA . LEU A 1 175 ? -15.658 1.996 6.961 1.00 88.50 175 LEU A CA 1
ATOM 1402 C C . LEU A 1 175 ? -16.929 2.485 7.660 1.00 88.50 175 LEU A C 1
ATOM 1404 O O . LEU A 1 175 ? -16.852 2.879 8.821 1.00 88.50 175 LEU A O 1
ATOM 1408 N N . GLU A 1 176 ? -18.077 2.462 6.985 1.00 88.44 176 GLU A N 1
ATOM 1409 C CA . GLU A 1 176 ? -19.372 2.840 7.568 1.00 88.44 176 GLU A CA 1
ATOM 1410 C C . GLU A 1 176 ? -19.753 1.931 8.745 1.00 88.44 176 GLU A C 1
ATOM 1412 O O . GLU A 1 176 ? -20.180 2.430 9.783 1.00 88.44 176 GLU A O 1
ATOM 1417 N N . ASP A 1 177 ? -19.532 0.620 8.618 1.00 84.00 177 ASP A N 1
ATOM 1418 C CA . ASP A 1 177 ? -19.803 -0.352 9.686 1.00 84.00 177 ASP A CA 1
ATOM 1419 C C . ASP A 1 177 ? -18.770 -0.293 10.827 1.00 84.00 177 ASP A C 1
ATOM 1421 O O . ASP A 1 177 ? -19.065 -0.636 11.976 1.00 84.00 177 ASP A O 1
ATOM 1425 N N . PHE A 1 178 ? -17.538 0.109 10.510 1.00 78.50 178 PHE A N 1
ATOM 1426 C CA . PHE A 1 178 ? -16.414 0.138 11.440 1.00 78.50 178 PHE A CA 1
ATOM 1427 C C . PHE A 1 178 ? -16.315 1.451 12.230 1.00 78.50 178 PHE A C 1
ATOM 1429 O O . PHE A 1 178 ? -15.714 1.433 13.308 1.00 78.50 178 PHE A O 1
ATOM 1436 N N . THR A 1 179 ? -16.859 2.569 11.717 1.00 59.75 179 THR A N 1
ATOM 1437 C CA . THR A 1 179 ? -16.838 3.923 12.332 1.00 59.75 179 THR A CA 1
ATOM 1438 C C . THR A 1 179 ? -17.947 4.194 13.341 1.00 59.75 179 THR A C 1
ATOM 1440 O O . THR A 1 179 ? -17.818 5.201 14.079 1.00 59.75 179 THR A O 1
#

Organism: NCBI:txid351052

pLDDT: mean 76.64, std 14.86, range [36.66, 92.69]

Sequence (179 aa):
MIQQSYSIFRRNVPAVRLAHEIGKRGIALLEHADEFRESWLDTQISAKQVHELIDAIEAQPSVLNYCTPETIGRMIYMLMNTGDGWNFRDVQLIPSSSGILQYGPGRNERREAAILYLLQTLVTSKREYQEILEHIGPVTPGASATEKANRAEANQQQIMDFLDGRQKREFVSWLEDFT

Secondary structure (DSSP, 8-state):
-----S----TT-HHHHHHHHHHHHHHHHHHHHHHHHHHHHHHHHHHHHHHHHHHHHHH-HHHHTT--HHHHHHHHHHHHHS-----TT---EEEPTTSSEEEPPPHHHHHHHHHHHHHHHH--SHHHHHHHHHTSS---TT--HHHHHHHHHHHHHHHHHH--HHHHHHHHHHHHHH-

Foldseek 3Di:
DDDDDPDDPPCPDPVNVVVVVVVVVVVVVVVVVVVVVVVLVVLVVLLVVLVVLLVCCVVCVPVLLPDALLRLLQNLLSLQPRDPNPDPPQFDFDQDPVRDTDGDDGSLSSSLVSNCCSQQPNDDAPVSLLSNLLNNDDHDPPDDPVRSNVSSVVSVVSNLVSDDDPSNVVVVVSVVVRD

Radius of gyration: 26.7 Å; chains: 1; bounding box: 86×51×59 Å